Protein AF-A0A970Z148-F1 (afdb_monomer_lite)

Secondary structure (DSSP, 8-state):
-HHHHHHHHHHHT---HHHHHHHHHHHHHHHHHHHHHHHHHHHHHHHS--SSSSPP--GGGHHHHHHHHHHHHHHHHHHHHHHHHHHHHHHHTT-HHHHHHHHHHHHHHHHHHHHHHHHHHHHHH----

Sequence (129 aa):
MRAVERFHGIVELVEYRQLRLELADVGACLDITAETVRSVCERAERAAPSSGETVPEGRGGRYREQHRRVSRVATLCALASEHALQAQVCARAQDLEGMRAATDALRRTIKALLELLDEAEDAAEGPQE

Foldseek 3Di:
DVLLVL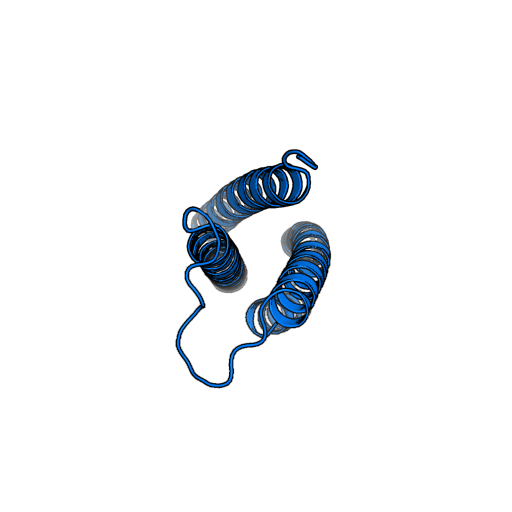LVVLLVVAPDVVLSVLSVVVSVLVVVLVVLLVVLVVVLCVVPPDPDPDQDCPVPNLRVVLVVLSVVLVVLSNLLSVLSNQLRVCVVVVNPPSNVVSSVSNVVSSVVNVVSSVVSVVSVCPDPD

Radius of gyration: 17.16 Å; chains: 1; bounding box: 41×21×55 Å

Structure (mmCIF, N/CA/C/O backbone):
data_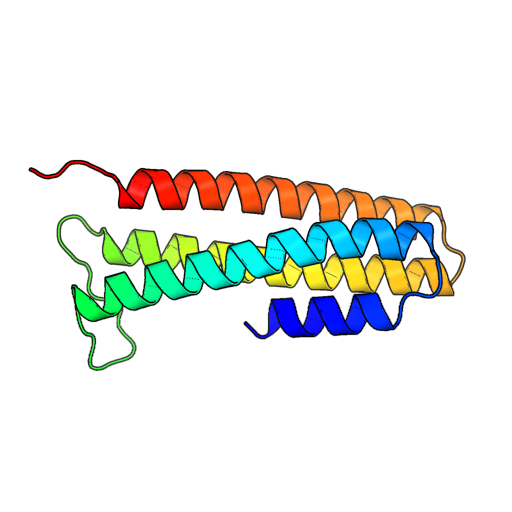AF-A0A970Z148-F1
#
_entry.id   AF-A0A970Z148-F1
#
loop_
_atom_site.group_PDB
_atom_site.id
_atom_site.type_symbol
_atom_site.label_atom_id
_atom_site.label_alt_id
_atom_site.label_comp_id
_atom_site.label_asym_id
_atom_site.label_entity_id
_atom_site.label_seq_id
_atom_site.pdbx_PDB_ins_code
_atom_site.Cartn_x
_atom_site.Cartn_y
_atom_site.Cartn_z
_atom_site.occupancy
_atom_site.B_iso_or_equiv
_atom_site.auth_seq_id
_atom_site.auth_comp_id
_atom_site.auth_asym_id
_atom_site.auth_atom_id
_atom_site.pdbx_PDB_model_num
ATOM 1 N N . MET A 1 1 ? 5.043 -9.768 -2.236 1.00 78.69 1 MET A N 1
ATOM 2 C CA . MET A 1 1 ? 5.839 -8.584 -1.821 1.00 78.69 1 MET A CA 1
ATOM 3 C C . MET A 1 1 ? 5.648 -8.495 -0.327 1.00 78.69 1 MET A C 1
ATOM 5 O O . MET A 1 1 ? 4.504 -8.440 0.100 1.00 78.69 1 MET A O 1
ATOM 9 N N . ARG A 1 2 ? 6.724 -8.485 0.467 1.00 87.56 2 ARG A N 1
ATOM 10 C CA . ARG A 1 2 ? 6.614 -8.681 1.923 1.00 87.56 2 ARG A CA 1
ATOM 11 C C . ARG A 1 2 ? 5.696 -7.673 2.629 1.00 87.56 2 ARG A C 1
ATOM 13 O O . ARG A 1 2 ? 5.037 -8.031 3.597 1.00 87.56 2 ARG A O 1
ATOM 20 N N . ALA A 1 3 ? 5.645 -6.427 2.152 1.00 87.31 3 ALA A N 1
ATOM 21 C CA . ALA A 1 3 ? 4.742 -5.412 2.695 1.00 87.31 3 ALA A CA 1
ATOM 22 C C . ALA A 1 3 ? 3.262 -5.808 2.535 1.00 87.31 3 ALA A C 1
ATOM 24 O O . ALA A 1 3 ? 2.511 -5.738 3.496 1.00 87.31 3 ALA A O 1
ATOM 25 N N . VAL A 1 4 ? 2.867 -6.312 1.363 1.00 89.81 4 VAL A N 1
ATOM 26 C CA . VAL A 1 4 ? 1.485 -6.737 1.078 1.00 89.81 4 VAL A CA 1
ATOM 27 C C . VAL A 1 4 ? 1.087 -7.954 1.915 1.00 89.81 4 VAL A C 1
ATOM 29 O O . VAL A 1 4 ? 0.029 -7.969 2.530 1.00 89.81 4 VAL A O 1
ATOM 32 N N . GLU A 1 5 ? 1.980 -8.935 2.048 1.00 92.38 5 GLU A N 1
ATOM 33 C CA . GLU A 1 5 ? 1.760 -10.095 2.928 1.00 92.38 5 GLU A CA 1
ATOM 34 C C . GLU A 1 5 ? 1.574 -9.667 4.392 1.00 92.38 5 GLU A C 1
ATOM 36 O O . GLU A 1 5 ? 0.679 -10.147 5.088 1.00 92.38 5 GLU A O 1
ATOM 41 N N . ARG A 1 6 ? 2.390 -8.714 4.861 1.00 92.00 6 ARG A N 1
ATOM 42 C CA . ARG A 1 6 ? 2.242 -8.130 6.198 1.00 92.00 6 ARG A CA 1
ATOM 43 C C . ARG A 1 6 ? 0.910 -7.397 6.348 1.00 92.00 6 ARG A C 1
ATOM 45 O O . ARG A 1 6 ? 0.300 -7.499 7.409 1.00 92.00 6 ARG A O 1
ATOM 52 N N . PHE A 1 7 ? 0.487 -6.653 5.330 1.00 94.56 7 PHE A N 1
ATOM 53 C CA . PHE A 1 7 ? -0.791 -5.953 5.333 1.00 94.56 7 PHE A CA 1
ATOM 54 C C . PHE A 1 7 ? -1.950 -6.936 5.535 1.00 94.56 7 PHE A C 1
ATOM 56 O O . PHE A 1 7 ? -2.739 -6.755 6.458 1.00 94.56 7 PHE A O 1
ATOM 63 N N . HIS A 1 8 ? -2.001 -8.023 4.761 1.00 93.38 8 HIS A N 1
ATOM 64 C CA . HIS A 1 8 ? -3.035 -9.057 4.907 1.00 93.38 8 HIS A CA 1
ATOM 65 C C . HIS A 1 8 ? -3.042 -9.689 6.298 1.00 93.38 8 HIS A C 1
ATOM 67 O O . HIS A 1 8 ? -4.097 -9.788 6.922 1.00 93.38 8 HIS A O 1
ATOM 73 N N . GLY A 1 9 ? -1.861 -9.993 6.846 1.00 93.38 9 GLY A N 1
ATOM 74 C CA . GLY A 1 9 ? -1.747 -10.482 8.221 1.00 93.38 9 GLY A CA 1
ATOM 75 C C . GLY A 1 9 ? -2.291 -9.501 9.271 1.00 93.38 9 GLY A C 1
ATOM 76 O O . GLY A 1 9 ? -2.799 -9.926 10.304 1.00 93.38 9 GLY A O 1
ATOM 77 N N . ILE A 1 10 ? -2.240 -8.187 9.022 1.00 92.94 10 ILE A N 1
ATOM 78 C CA . ILE A 1 10 ? -2.879 -7.184 9.891 1.00 92.94 10 ILE A CA 1
ATOM 79 C C . ILE A 1 10 ? -4.403 -7.261 9.762 1.00 92.94 10 ILE A C 1
ATOM 81 O O . ILE A 1 10 ? -5.089 -7.287 10.783 1.00 92.94 10 ILE A O 1
ATOM 85 N N . VAL A 1 11 ? -4.936 -7.327 8.536 1.00 92.00 11 VAL A N 1
ATOM 86 C CA . VAL A 1 11 ? -6.389 -7.383 8.278 1.00 92.00 11 VAL A CA 1
ATOM 87 C C . VAL A 1 11 ? -7.043 -8.575 8.976 1.00 92.00 11 VAL A C 1
ATOM 89 O O . VAL A 1 11 ? -8.102 -8.420 9.589 1.00 92.00 11 VAL A O 1
ATOM 92 N N . GLU A 1 12 ? -6.396 -9.740 8.950 1.00 92.25 12 GLU A N 1
ATOM 93 C CA . GLU A 1 12 ? -6.876 -10.958 9.618 1.00 92.25 12 GLU A CA 1
ATOM 94 C C . GLU A 1 12 ? -7.039 -10.788 11.138 1.00 92.25 12 GLU A C 1
ATOM 96 O O . GLU A 1 12 ? -7.909 -11.405 11.752 1.00 92.25 12 GLU A O 1
ATOM 101 N N . LEU A 1 13 ? -6.243 -9.908 11.752 1.00 91.44 13 LEU A N 1
ATOM 102 C CA . LEU A 1 13 ? -6.228 -9.662 13.195 1.00 91.44 13 LEU A CA 1
ATOM 103 C C . LEU A 1 13 ? -7.151 -8.508 13.633 1.00 91.44 13 LEU A C 1
ATOM 105 O O . LEU A 1 13 ? -7.167 -8.145 14.820 1.00 91.44 13 LEU A O 1
ATOM 109 N N . VAL A 1 14 ? -7.876 -7.880 12.702 1.00 90.88 14 VAL A N 1
ATOM 110 C CA . VAL A 1 14 ? -8.757 -6.736 12.976 1.00 90.88 14 VAL A CA 1
ATOM 111 C C . VAL A 1 14 ? -10.146 -7.221 13.380 1.00 90.88 14 VAL A C 1
ATOM 113 O O . VAL A 1 14 ? -10.930 -7.726 12.578 1.00 90.88 14 VAL A O 1
ATOM 116 N N . GLU A 1 15 ? -10.506 -7.000 14.640 1.00 88.31 15 GLU A N 1
ATOM 117 C CA . GLU A 1 15 ? -11.809 -7.395 15.190 1.00 88.31 15 GLU A CA 1
ATOM 118 C C . GLU A 1 15 ? -12.926 -6.410 14.814 1.00 88.31 15 GLU A C 1
ATOM 120 O O . GLU A 1 15 ? -14.078 -6.807 14.631 1.00 88.31 15 GLU A O 1
ATOM 125 N N . TYR A 1 16 ? -12.584 -5.133 14.621 1.00 89.19 16 TYR A N 1
ATOM 126 C CA . TYR A 1 16 ? -13.547 -4.088 14.293 1.00 89.19 16 TYR A CA 1
ATOM 127 C C . TYR A 1 16 ? -14.018 -4.198 12.838 1.00 89.19 16 TYR A C 1
ATOM 129 O O . TYR A 1 16 ? -13.262 -3.952 11.897 1.00 89.19 16 TYR A O 1
ATOM 137 N N . ARG A 1 17 ? -15.291 -4.565 12.647 1.00 90.25 17 ARG A N 1
ATOM 138 C CA . ARG A 1 17 ? -15.850 -4.914 11.331 1.00 90.25 17 ARG A CA 1
ATOM 139 C C . ARG A 1 17 ? -15.705 -3.805 10.288 1.00 90.25 17 ARG A C 1
ATOM 141 O O . ARG A 1 17 ? -15.337 -4.117 9.162 1.00 90.25 17 ARG A O 1
ATOM 148 N N . GLN A 1 18 ? -15.999 -2.545 10.627 1.00 87.81 18 GLN A N 1
ATOM 149 C CA . GLN A 1 18 ? -15.871 -1.452 9.652 1.00 87.81 18 GLN A CA 1
ATOM 150 C C . GLN A 1 18 ? -14.418 -1.249 9.213 1.00 87.81 18 GLN A C 1
ATOM 152 O O . GLN A 1 18 ? -14.169 -1.144 8.018 1.00 87.81 18 GLN A O 1
ATOM 157 N N . LEU A 1 19 ? -13.465 -1.273 10.153 1.00 91.25 19 LEU A N 1
ATOM 158 C CA . LEU A 1 19 ? -12.044 -1.157 9.818 1.00 91.25 19 LEU A CA 1
ATOM 159 C C . LEU A 1 19 ? -11.588 -2.338 8.958 1.00 91.25 19 LEU A C 1
ATOM 161 O O . LEU A 1 19 ? -10.877 -2.135 7.987 1.00 91.25 19 LEU A O 1
ATOM 165 N N . ARG A 1 20 ? -12.036 -3.563 9.254 1.00 93.31 20 ARG A N 1
ATOM 166 C CA . ARG A 1 20 ? -11.683 -4.737 8.444 1.00 93.31 20 ARG A CA 1
ATOM 167 C C . ARG A 1 20 ? -12.144 -4.608 6.992 1.00 93.31 20 ARG A C 1
ATOM 169 O O . ARG A 1 20 ? -11.383 -4.961 6.104 1.00 93.31 20 ARG A O 1
ATOM 176 N N . LEU A 1 21 ? -13.367 -4.123 6.759 1.00 92.19 21 LEU A N 1
ATOM 177 C CA . LEU A 1 21 ? -13.891 -3.917 5.403 1.00 92.19 21 LEU A CA 1
ATOM 178 C C . LEU A 1 21 ? -13.066 -2.876 4.646 1.00 92.19 21 LEU A C 1
ATOM 180 O O . LEU A 1 21 ? -12.636 -3.132 3.531 1.00 92.19 21 LEU A O 1
ATOM 184 N N . GLU A 1 22 ? -12.783 -1.747 5.289 1.00 90.94 22 GLU A N 1
ATOM 185 C CA . GLU A 1 22 ? -11.972 -0.696 4.681 1.00 90.94 22 GLU A CA 1
ATOM 186 C C . GLU A 1 22 ? -10.546 -1.167 4.363 1.00 90.94 22 GLU A C 1
ATOM 188 O O . GLU A 1 22 ? -10.012 -0.879 3.295 1.00 90.94 22 GLU A O 1
ATOM 193 N N . LEU A 1 23 ? -9.932 -1.938 5.263 1.00 93.00 23 LEU A N 1
ATOM 194 C CA . LEU A 1 23 ? -8.619 -2.514 5.006 1.00 93.00 23 LEU A CA 1
ATOM 195 C C . LEU A 1 23 ? -8.663 -3.605 3.930 1.00 93.00 23 LEU A C 1
ATOM 197 O O . LEU A 1 23 ? -7.691 -3.742 3.201 1.00 93.00 23 LEU A O 1
ATOM 201 N N . ALA A 1 24 ? -9.754 -4.359 3.791 1.00 91.94 24 ALA A N 1
ATOM 202 C CA . ALA A 1 24 ? -9.879 -5.371 2.743 1.00 91.94 24 ALA A CA 1
ATOM 203 C C . ALA A 1 24 ? -9.855 -4.747 1.337 1.00 91.94 24 ALA A C 1
ATOM 205 O O . ALA A 1 24 ? -9.139 -5.248 0.470 1.00 91.94 24 ALA A O 1
ATOM 206 N N . ASP A 1 25 ? -10.552 -3.623 1.138 1.00 91.19 25 ASP A N 1
ATOM 207 C CA . ASP A 1 25 ? -10.523 -2.882 -0.131 1.00 91.19 25 ASP A CA 1
ATOM 208 C C . ASP A 1 25 ? -9.101 -2.401 -0.453 1.00 91.19 25 ASP A C 1
ATOM 210 O O . ASP A 1 25 ? -8.612 -2.543 -1.574 1.00 91.19 25 ASP A O 1
ATOM 214 N N . VAL A 1 26 ? -8.389 -1.903 0.561 1.00 93.62 26 VAL A N 1
ATOM 215 C CA . VAL A 1 26 ? -6.981 -1.516 0.421 1.00 93.62 26 VAL A CA 1
ATOM 216 C C . VAL A 1 26 ? -6.090 -2.721 0.103 1.00 93.62 26 VAL A C 1
ATOM 218 O O . VAL A 1 26 ? -5.205 -2.614 -0.744 1.00 93.62 26 VAL A O 1
ATOM 221 N N . GLY A 1 27 ? -6.325 -3.866 0.745 1.00 93.38 27 GLY A N 1
ATOM 222 C CA . GLY A 1 27 ? -5.597 -5.107 0.488 1.00 93.38 27 GLY A CA 1
ATOM 223 C C . GLY A 1 27 ? -5.691 -5.525 -0.979 1.00 93.38 27 GLY A C 1
ATOM 224 O O . GLY A 1 27 ? -4.663 -5.790 -1.597 1.00 93.38 27 GLY A O 1
ATOM 225 N N . ALA A 1 28 ? -6.890 -5.461 -1.565 1.00 92.12 28 ALA A N 1
ATOM 226 C CA . ALA A 1 28 ? -7.093 -5.745 -2.984 1.00 92.12 28 ALA A CA 1
ATOM 227 C C . AL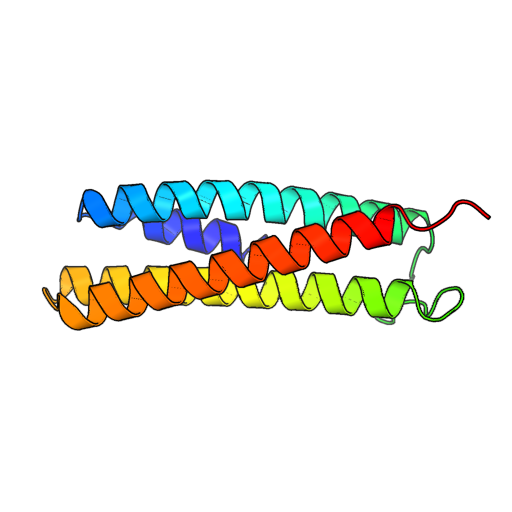A A 1 28 ? -6.301 -4.786 -3.896 1.00 92.12 28 ALA A C 1
ATOM 229 O O . ALA A 1 28 ? -5.669 -5.225 -4.858 1.00 92.12 28 ALA A O 1
ATOM 230 N N . CYS A 1 29 ? -6.262 -3.486 -3.577 1.00 91.94 29 CYS A N 1
ATOM 231 C CA . CYS A 1 29 ? -5.428 -2.529 -4.314 1.00 91.94 29 CYS A CA 1
ATOM 232 C C . CYS A 1 29 ? -3.930 -2.866 -4.217 1.00 91.94 29 CYS A C 1
ATOM 234 O O . CYS A 1 29 ? -3.200 -2.757 -5.206 1.00 91.94 29 CYS A O 1
ATOM 236 N N . LEU A 1 30 ? -3.455 -3.279 -3.039 1.00 93.06 30 LEU A N 1
ATOM 237 C CA . LEU A 1 30 ? -2.057 -3.655 -2.823 1.00 93.06 30 LEU A CA 1
ATOM 238 C C . LEU A 1 30 ? -1.670 -4.947 -3.558 1.00 93.06 30 LEU A C 1
ATOM 240 O O . LEU A 1 30 ? -0.530 -5.059 -4.014 1.00 93.06 30 LEU A O 1
ATOM 244 N N . ASP A 1 31 ? -2.597 -5.891 -3.713 1.00 93.75 31 ASP A N 1
ATOM 245 C CA . ASP A 1 31 ? -2.373 -7.108 -4.500 1.00 93.75 31 ASP A CA 1
ATOM 246 C C . ASP A 1 31 ? -2.165 -6.778 -5.981 1.00 93.75 31 ASP A C 1
ATOM 248 O O . ASP A 1 31 ? -1.137 -7.153 -6.551 1.00 93.75 31 ASP A O 1
ATOM 252 N N . ILE A 1 32 ? -3.064 -5.975 -6.563 1.00 91.56 32 ILE A N 1
ATOM 253 C CA . ILE A 1 32 ? -2.938 -5.480 -7.946 1.00 91.56 32 ILE A CA 1
ATOM 254 C C . ILE A 1 32 ? -1.601 -4.749 -8.120 1.00 91.56 32 ILE A C 1
ATOM 256 O O . ILE A 1 32 ? -0.833 -5.041 -9.033 1.00 91.56 32 ILE A O 1
ATOM 260 N N . THR A 1 33 ? -1.265 -3.859 -7.181 1.00 90.75 33 THR A N 1
ATOM 261 C CA . THR A 1 33 ? 0.012 -3.130 -7.168 1.00 90.75 33 THR A CA 1
ATOM 262 C C . THR A 1 33 ? 1.212 -4.078 -7.220 1.00 90.75 33 THR A C 1
ATOM 264 O O . THR A 1 33 ? 2.164 -3.856 -7.971 1.00 90.75 33 THR A O 1
ATOM 267 N N . ALA A 1 34 ? 1.207 -5.133 -6.401 1.00 90.50 34 ALA A N 1
ATOM 268 C CA . ALA A 1 34 ? 2.313 -6.079 -6.333 1.00 90.50 34 ALA A CA 1
ATOM 269 C C . ALA A 1 34 ? 2.471 -6.880 -7.631 1.00 90.50 34 ALA A C 1
ATOM 271 O O . ALA A 1 34 ? 3.606 -7.146 -8.041 1.00 90.50 34 ALA A O 1
ATOM 272 N N . GLU A 1 35 ? 1.363 -7.246 -8.276 1.00 90.38 35 GLU A N 1
ATOM 273 C CA . GLU A 1 35 ? 1.363 -7.900 -9.585 1.00 90.38 35 GLU A CA 1
ATOM 274 C C . GLU A 1 35 ? 1.891 -6.970 -10.681 1.00 90.38 35 GLU A C 1
ATOM 276 O O . GLU A 1 35 ? 2.801 -7.359 -11.421 1.00 90.38 35 GLU A O 1
ATOM 281 N N . THR A 1 36 ? 1.420 -5.720 -10.728 1.00 87.50 36 THR A N 1
ATOM 282 C CA . THR A 1 36 ? 1.899 -4.707 -11.679 1.00 87.50 36 THR A CA 1
ATOM 283 C C . THR A 1 36 ? 3.400 -4.475 -11.522 1.00 87.50 36 THR A C 1
ATOM 285 O O . THR A 1 36 ? 4.148 -4.562 -12.499 1.00 87.50 36 THR A O 1
ATOM 288 N N . VAL A 1 37 ? 3.886 -4.274 -10.292 1.00 87.00 37 VAL A N 1
ATOM 289 C CA . VAL A 1 37 ? 5.323 -4.108 -10.020 1.00 87.00 37 VAL A CA 1
ATOM 290 C C . VAL A 1 37 ? 6.122 -5.332 -10.459 1.00 87.00 37 VAL A C 1
ATOM 292 O O . VAL A 1 37 ? 7.167 -5.176 -11.093 1.00 87.00 37 VAL A O 1
ATOM 295 N N . ARG A 1 38 ? 5.646 -6.549 -10.165 1.00 88.12 38 ARG A N 1
ATOM 296 C CA . ARG A 1 38 ? 6.317 -7.783 -10.599 1.00 88.12 38 ARG A CA 1
ATOM 297 C C . ARG A 1 38 ? 6.442 -7.825 -12.122 1.00 88.12 38 ARG A C 1
ATOM 299 O O . ARG A 1 38 ? 7.547 -8.008 -12.627 1.00 88.12 38 ARG A O 1
ATOM 306 N N . SER A 1 39 ? 5.349 -7.578 -12.840 1.00 87.44 39 SER A N 1
ATOM 307 C CA . SER A 1 39 ? 5.326 -7.545 -14.307 1.00 87.44 39 SER A CA 1
ATOM 308 C C . SER A 1 39 ? 6.281 -6.489 -14.883 1.00 87.44 39 SER A C 1
ATOM 310 O O . SER A 1 39 ? 7.030 -6.749 -15.828 1.00 87.44 39 SER A O 1
ATOM 312 N N . VAL A 1 40 ? 6.311 -5.289 -14.295 1.00 83.06 40 VAL A N 1
ATOM 313 C CA . VAL A 1 40 ? 7.222 -4.197 -14.675 1.00 83.06 40 VAL A CA 1
ATOM 314 C C . VAL A 1 40 ? 8.688 -4.600 -14.479 1.00 83.06 40 VAL A C 1
ATOM 316 O O . VAL A 1 40 ? 9.493 -4.408 -15.394 1.00 83.06 40 VAL A O 1
ATOM 319 N N . CYS A 1 41 ? 9.036 -5.193 -13.335 1.00 83.50 41 CYS A N 1
ATOM 320 C CA . CYS A 1 41 ? 10.393 -5.663 -13.051 1.00 83.50 41 CYS A CA 1
ATOM 321 C C . CYS A 1 41 ? 10.822 -6.801 -13.987 1.00 83.50 41 CYS A C 1
ATOM 323 O O . CYS A 1 41 ? 11.918 -6.758 -14.536 1.00 83.50 41 CYS A O 1
ATOM 325 N N . GLU A 1 42 ? 9.956 -7.787 -14.232 1.00 86.44 42 GLU A N 1
ATOM 326 C CA . GLU A 1 42 ? 10.250 -8.902 -15.142 1.00 86.44 42 GLU A CA 1
ATOM 327 C C . GLU A 1 42 ? 10.468 -8.439 -16.587 1.00 86.44 42 GLU A C 1
ATOM 329 O O . GLU A 1 42 ? 11.318 -8.983 -17.296 1.00 86.44 42 GLU A O 1
ATOM 334 N N . ARG A 1 43 ? 9.707 -7.436 -17.048 1.00 82.81 43 ARG A N 1
ATOM 335 C CA . ARG A 1 43 ? 9.921 -6.819 -18.366 1.00 82.81 43 ARG A CA 1
ATOM 336 C C . ARG A 1 43 ? 11.250 -6.069 -18.427 1.00 82.81 43 ARG A C 1
ATOM 338 O O . ARG A 1 43 ? 11.948 -6.192 -19.430 1.00 82.81 43 ARG A O 1
ATOM 345 N N . ALA A 1 44 ? 11.602 -5.325 -17.376 1.00 79.31 44 ALA A N 1
ATOM 346 C CA . ALA A 1 44 ? 12.873 -4.606 -17.302 1.00 79.31 44 ALA A CA 1
ATOM 347 C C . ALA A 1 44 ? 14.073 -5.561 -17.327 1.00 79.31 44 ALA A C 1
ATOM 349 O O . ALA A 1 44 ? 14.975 -5.366 -18.136 1.00 79.31 44 ALA A O 1
ATOM 350 N N . GLU A 1 45 ? 14.043 -6.625 -16.520 1.00 81.75 45 GLU A N 1
ATOM 351 C CA . GLU A 1 45 ? 15.120 -7.620 -16.460 1.00 81.75 45 GLU A CA 1
ATOM 352 C C . GLU A 1 45 ? 15.299 -8.344 -17.802 1.00 81.75 45 GLU A C 1
ATOM 354 O O . GLU A 1 45 ? 16.418 -8.552 -18.258 1.00 81.75 45 GLU A O 1
ATOM 359 N N . ARG A 1 46 ? 14.200 -8.669 -18.499 1.00 83.94 46 ARG A N 1
ATOM 360 C CA . ARG A 1 46 ? 14.273 -9.244 -19.854 1.00 83.94 46 ARG A CA 1
ATOM 361 C C . ARG A 1 46 ? 14.872 -8.282 -20.880 1.00 83.94 46 ARG A C 1
ATOM 363 O O . ARG A 1 46 ? 15.563 -8.731 -21.791 1.00 83.94 46 ARG A O 1
ATOM 370 N N . ALA A 1 47 ? 14.576 -6.988 -20.772 1.00 80.25 47 ALA A N 1
ATOM 371 C CA . ALA A 1 47 ? 15.038 -5.976 -21.720 1.00 80.25 47 ALA A CA 1
ATOM 372 C C . ALA A 1 47 ? 16.498 -5.557 -21.485 1.00 80.25 47 ALA A C 1
ATOM 374 O O . ALA A 1 47 ? 17.209 -5.234 -22.436 1.00 80.25 47 ALA A O 1
ATOM 375 N N . ALA A 1 48 ? 16.941 -5.544 -20.230 1.00 77.75 48 ALA A N 1
ATOM 376 C CA . ALA A 1 48 ? 18.296 -5.184 -19.843 1.00 77.75 48 ALA A CA 1
ATOM 377 C C . ALA A 1 48 ? 18.743 -6.035 -18.647 1.00 77.75 48 ALA A C 1
ATOM 379 O O . ALA A 1 48 ? 18.701 -5.551 -17.513 1.00 77.75 48 ALA A O 1
ATOM 380 N N . PRO A 1 49 ? 19.184 -7.283 -18.896 1.00 78.50 49 PRO A N 1
ATOM 381 C CA . PRO A 1 49 ? 19.642 -8.167 -17.837 1.00 78.50 49 PRO A CA 1
ATOM 382 C C . PRO A 1 49 ? 20.817 -7.541 -17.097 1.00 78.50 49 PRO A C 1
ATOM 384 O O . PRO A 1 49 ? 21.759 -7.039 -17.721 1.00 78.50 49 PRO A O 1
ATOM 387 N N . SER A 1 50 ? 20.780 -7.587 -15.771 1.00 72.88 50 SER A N 1
ATOM 388 C CA . SER A 1 50 ? 21.875 -7.094 -14.940 1.00 72.88 50 SER A CA 1
ATOM 389 C C . SER A 1 50 ? 22.515 -8.258 -14.188 1.00 72.88 50 SER A C 1
ATOM 391 O O . SER A 1 50 ? 21.839 -9.097 -13.604 1.00 72.88 50 SER A O 1
ATOM 393 N N . SER A 1 51 ? 23.845 -8.345 -14.211 1.00 68.81 51 SER A N 1
ATOM 394 C CA . SER A 1 51 ? 24.593 -9.390 -13.495 1.00 68.81 51 SER A CA 1
ATOM 395 C C . SER A 1 51 ? 25.095 -8.934 -12.116 1.00 68.81 51 SER A C 1
ATOM 397 O O . SER A 1 51 ? 25.969 -9.580 -11.543 1.00 68.81 51 SER A O 1
ATOM 399 N N . GLY A 1 52 ? 24.602 -7.805 -11.596 1.00 71.62 52 GLY A N 1
ATOM 400 C CA . GLY A 1 52 ? 25.061 -7.197 -10.343 1.00 71.62 52 GLY A CA 1
ATOM 401 C C . GLY A 1 52 ? 24.047 -6.214 -9.754 1.00 71.62 52 GLY A C 1
ATOM 402 O O . GLY A 1 52 ? 22.991 -5.988 -10.327 1.00 71.62 52 GLY A O 1
ATOM 403 N N . GLU A 1 53 ? 24.373 -5.605 -8.611 1.00 70.25 53 GLU A N 1
ATOM 404 C CA . GLU A 1 53 ? 23.458 -4.721 -7.856 1.00 70.25 53 GLU A CA 1
ATOM 405 C C . GLU A 1 53 ? 23.195 -3.357 -8.527 1.00 70.25 53 GLU A C 1
ATOM 407 O O . GLU A 1 53 ? 22.407 -2.543 -8.043 1.00 70.25 53 GLU A O 1
ATOM 412 N N . THR A 1 54 ? 23.871 -3.073 -9.639 1.00 72.31 54 THR A N 1
ATOM 413 C CA . THR A 1 54 ? 23.745 -1.812 -10.366 1.00 72.31 54 THR A CA 1
ATOM 414 C C . THR A 1 54 ? 22.627 -1.878 -11.396 1.00 72.31 54 THR A C 1
ATOM 416 O O . THR A 1 54 ? 22.701 -2.657 -12.346 1.00 72.31 54 THR A O 1
ATOM 419 N N . VAL A 1 55 ? 21.645 -0.986 -11.268 1.00 70.62 55 VAL A N 1
ATOM 420 C CA . VAL A 1 55 ? 20.613 -0.778 -12.290 1.00 70.62 55 VAL A CA 1
ATOM 421 C C . VAL A 1 55 ? 21.273 -0.208 -13.552 1.00 70.62 55 VAL A C 1
ATOM 423 O O . VAL A 1 55 ? 21.889 0.861 -13.465 1.00 70.62 55 VAL A O 1
ATOM 426 N N . PRO A 1 56 ? 21.157 -0.865 -14.721 1.00 71.81 56 PRO A N 1
ATOM 427 C CA . PRO A 1 56 ? 21.655 -0.314 -15.977 1.00 71.81 56 PRO A CA 1
ATOM 428 C C . PRO A 1 56 ? 21.024 1.057 -16.241 1.00 71.81 56 PRO A C 1
ATOM 430 O O . PRO A 1 56 ? 19.833 1.233 -16.014 1.00 71.81 56 PRO A O 1
ATOM 433 N N . GLU A 1 57 ? 21.775 2.042 -16.738 1.00 69.75 57 GLU A N 1
ATOM 434 C CA . GLU A 1 57 ? 21.197 3.378 -16.965 1.00 69.75 57 GLU A CA 1
ATOM 435 C C . GLU A 1 57 ? 20.101 3.358 -18.050 1.00 69.75 57 GLU A C 1
ATOM 437 O O . GLU A 1 57 ? 19.100 4.070 -17.942 1.00 69.75 57 GLU A O 1
ATOM 442 N N . GLY A 1 58 ? 20.241 2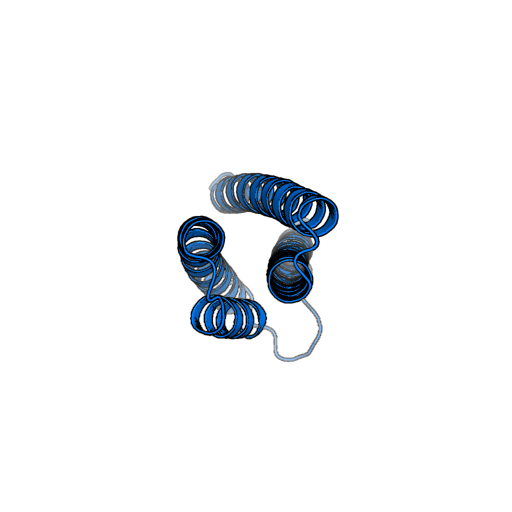.492 -19.062 1.00 67.06 58 GLY A N 1
ATOM 443 C CA . GLY A 1 58 ? 19.357 2.457 -20.230 1.00 67.06 58 GLY A CA 1
ATOM 444 C C . GLY A 1 58 ? 19.474 3.714 -21.097 1.00 67.06 58 GLY A C 1
ATOM 445 O O . GLY A 1 58 ? 20.117 4.700 -20.731 1.00 67.06 58 GLY A O 1
ATOM 446 N N . ARG A 1 59 ? 18.840 3.714 -22.275 1.00 69.75 59 ARG A N 1
ATOM 447 C CA . ARG A 1 59 ? 18.807 4.912 -23.130 1.00 69.75 59 ARG A CA 1
ATOM 448 C C . ARG A 1 59 ? 18.061 6.032 -22.392 1.00 69.75 59 ARG A C 1
ATOM 450 O O . ARG A 1 59 ? 16.926 5.836 -21.968 1.00 69.75 59 ARG A O 1
ATOM 457 N N . GLY A 1 60 ? 18.711 7.183 -22.210 1.00 73.56 60 GLY A N 1
ATOM 458 C CA . GLY A 1 60 ? 18.109 8.352 -21.556 1.00 73.56 60 GLY A CA 1
ATOM 459 C C . GLY A 1 60 ? 17.783 8.182 -20.065 1.00 73.56 60 GLY A C 1
ATOM 460 O O . GLY A 1 60 ? 16.960 8.929 -19.552 1.00 73.56 60 GLY A O 1
ATOM 461 N N . GLY A 1 61 ? 18.380 7.210 -19.359 1.00 77.56 61 GLY A N 1
ATOM 462 C CA . GLY A 1 61 ? 18.132 7.015 -17.922 1.00 77.56 61 GLY A CA 1
ATOM 463 C C . GLY A 1 61 ? 16.833 6.269 -17.582 1.00 77.56 61 GLY A C 1
ATOM 464 O O . GLY A 1 61 ? 16.451 6.212 -16.410 1.00 77.56 61 GLY A O 1
ATOM 465 N N . ARG A 1 62 ? 16.146 5.698 -18.584 1.00 78.69 62 ARG A N 1
ATOM 466 C CA . ARG A 1 62 ? 14.812 5.083 -18.454 1.00 78.69 62 ARG A CA 1
ATOM 467 C C . ARG A 1 62 ? 14.724 4.047 -17.331 1.00 78.69 62 ARG A C 1
ATOM 469 O O . ARG A 1 62 ? 13.798 4.095 -16.526 1.00 78.69 62 ARG A O 1
ATOM 476 N N . TYR A 1 63 ? 15.679 3.123 -17.252 1.00 77.50 63 TYR A N 1
ATOM 477 C CA . TYR A 1 63 ? 15.628 2.035 -16.268 1.00 77.50 63 TYR A CA 1
ATOM 478 C C . TYR A 1 63 ? 15.902 2.525 -14.844 1.00 77.50 63 TYR A C 1
ATOM 480 O O . TYR A 1 63 ? 15.316 2.020 -13.888 1.00 77.50 63 TYR A O 1
ATOM 488 N N . ARG A 1 64 ? 16.727 3.567 -14.691 1.00 81.06 64 ARG A N 1
ATOM 489 C CA . ARG A 1 64 ? 16.961 4.216 -13.396 1.00 81.06 64 ARG A CA 1
ATOM 490 C C . ARG A 1 64 ? 15.701 4.907 -12.881 1.00 81.06 64 ARG A C 1
ATOM 492 O O . ARG A 1 64 ? 15.402 4.824 -11.691 1.00 81.06 64 ARG A O 1
ATOM 499 N N . GLU A 1 65 ? 14.966 5.570 -13.767 1.00 82.62 65 GLU A N 1
ATOM 500 C CA . GLU A 1 65 ? 13.692 6.203 -13.428 1.00 82.62 65 GLU A CA 1
ATOM 501 C C . GLU A 1 65 ? 12.622 5.161 -13.077 1.00 82.62 65 GLU A C 1
ATOM 503 O O . GLU A 1 65 ? 11.970 5.259 -12.038 1.00 82.62 65 GLU A O 1
ATOM 508 N N . GLN A 1 66 ? 12.523 4.090 -13.865 1.00 81.88 66 GLN A N 1
ATOM 509 C CA . GLN A 1 66 ? 11.638 2.964 -13.574 1.00 81.88 66 GLN A CA 1
ATOM 510 C C . GLN A 1 66 ? 11.948 2.326 -12.208 1.00 81.88 66 GLN A C 1
ATOM 512 O O . GLN A 1 66 ? 11.040 2.119 -11.403 1.00 81.88 66 GLN A O 1
ATOM 517 N N . HIS A 1 67 ? 13.226 2.092 -11.891 1.00 84.25 67 HIS A N 1
ATOM 518 C CA . HIS A 1 67 ? 13.641 1.583 -10.582 1.00 84.25 67 HIS A CA 1
ATOM 519 C C . HIS A 1 67 ? 13.260 2.532 -9.437 1.00 84.25 67 HIS A C 1
ATOM 521 O O . HIS A 1 67 ? 12.793 2.080 -8.388 1.00 84.25 67 HIS A O 1
ATOM 527 N N . ARG A 1 68 ? 13.429 3.853 -9.611 1.00 87.38 68 ARG A N 1
ATOM 528 C CA . ARG A 1 68 ? 13.005 4.850 -8.610 1.00 87.38 68 ARG A CA 1
ATOM 529 C C . ARG A 1 68 ? 11.507 4.773 -8.339 1.00 87.38 68 ARG A C 1
ATOM 531 O O . ARG A 1 68 ? 11.112 4.782 -7.175 1.00 87.38 68 ARG A O 1
ATOM 538 N N . ARG A 1 69 ? 10.687 4.664 -9.387 1.00 87.19 69 ARG A N 1
ATOM 539 C CA . ARG A 1 69 ? 9.227 4.551 -9.254 1.00 87.19 69 ARG A CA 1
ATOM 540 C C . ARG A 1 69 ? 8.828 3.272 -8.535 1.00 87.19 69 ARG A C 1
ATOM 542 O O . ARG A 1 69 ? 8.121 3.348 -7.538 1.00 87.19 69 ARG A O 1
ATOM 549 N N . VAL A 1 70 ? 9.370 2.127 -8.952 1.00 86.69 70 VAL A N 1
ATOM 550 C CA . VAL A 1 70 ? 9.144 0.837 -8.275 1.00 86.69 70 VAL A CA 1
ATOM 551 C C . VAL A 1 70 ? 9.557 0.897 -6.800 1.00 86.69 70 VAL A C 1
ATOM 553 O O . VAL A 1 70 ? 8.824 0.435 -5.927 1.00 86.69 70 VAL A O 1
ATOM 556 N N . SER A 1 71 ? 10.701 1.515 -6.499 1.00 89.81 71 SER A N 1
ATOM 557 C CA . SER A 1 71 ? 11.162 1.695 -5.116 1.00 89.81 71 SER A CA 1
ATOM 558 C C . SER A 1 71 ? 10.175 2.538 -4.305 1.00 89.81 71 SER A C 1
ATOM 560 O O . SER A 1 71 ? 9.842 2.190 -3.173 1.00 89.81 71 SER A O 1
ATOM 562 N N . ARG A 1 72 ? 9.659 3.622 -4.894 1.00 92.44 72 ARG A N 1
ATOM 563 C CA . ARG A 1 72 ? 8.679 4.504 -4.253 1.00 92.44 72 ARG A CA 1
ATOM 564 C C . ARG A 1 72 ? 7.333 3.808 -4.029 1.00 92.44 72 ARG A C 1
ATOM 566 O O . ARG A 1 72 ? 6.754 3.979 -2.960 1.00 92.44 72 ARG A O 1
ATOM 573 N N . VAL A 1 73 ? 6.889 2.970 -4.968 1.00 91.81 73 VAL A N 1
ATOM 574 C CA . VAL A 1 73 ? 5.721 2.088 -4.799 1.00 91.81 73 VAL A CA 1
ATOM 575 C C . VAL A 1 73 ? 5.917 1.174 -3.587 1.00 91.81 73 VAL A C 1
ATOM 577 O O . VAL A 1 73 ? 5.067 1.135 -2.700 1.00 91.81 73 VAL A O 1
ATOM 580 N N . ALA A 1 74 ? 7.066 0.500 -3.485 1.00 90.25 74 ALA A N 1
ATOM 581 C CA . ALA A 1 74 ? 7.359 -0.375 -2.351 1.00 90.25 74 ALA A CA 1
ATOM 582 C C . ALA A 1 74 ? 7.344 0.377 -1.004 1.00 90.25 74 ALA A C 1
ATOM 584 O O . ALA A 1 74 ? 6.824 -0.144 -0.015 1.00 90.25 74 ALA A O 1
ATOM 585 N N . THR A 1 75 ? 7.860 1.613 -0.965 1.00 94.44 75 THR A N 1
ATOM 586 C CA . THR A 1 75 ? 7.779 2.484 0.220 1.00 94.44 75 THR A CA 1
ATOM 587 C C . THR A 1 75 ? 6.333 2.808 0.596 1.00 94.44 75 THR A C 1
ATOM 589 O O . THR A 1 75 ? 5.976 2.713 1.769 1.00 94.44 75 THR A O 1
ATOM 592 N N . LEU A 1 76 ? 5.485 3.152 -0.374 1.00 95.69 76 LEU A N 1
ATOM 593 C CA . LEU A 1 76 ? 4.074 3.455 -0.121 1.00 95.69 76 LEU A CA 1
ATOM 594 C C . LEU A 1 76 ? 3.298 2.222 0.372 1.00 95.69 76 LEU A C 1
ATOM 596 O O . LEU A 1 76 ? 2.521 2.343 1.317 1.00 95.69 76 LEU A O 1
ATOM 600 N N . CYS A 1 77 ? 3.565 1.026 -0.164 1.00 93.75 77 CYS A N 1
ATOM 601 C CA . CYS A 1 77 ? 2.985 -0.222 0.351 1.00 93.75 77 CYS A CA 1
ATOM 602 C C . CYS A 1 77 ? 3.390 -0.496 1.812 1.00 93.75 77 CYS A C 1
ATOM 604 O O . CYS A 1 77 ? 2.578 -0.960 2.620 1.00 93.75 77 CYS A O 1
ATOM 606 N N . ALA A 1 78 ? 4.645 -0.206 2.173 1.00 94.69 78 ALA A N 1
ATOM 607 C CA . ALA A 1 78 ? 5.114 -0.335 3.550 1.00 94.69 78 ALA A CA 1
ATOM 608 C C . ALA A 1 78 ? 4.401 0.660 4.482 1.00 94.69 78 ALA A C 1
ATOM 610 O O . ALA A 1 78 ? 3.875 0.247 5.514 1.00 94.69 78 ALA A O 1
ATOM 611 N N . LEU A 1 79 ? 4.286 1.929 4.077 1.00 96.25 79 LEU A N 1
ATOM 612 C CA . LEU A 1 79 ? 3.549 2.953 4.827 1.00 96.25 79 LEU A CA 1
ATOM 613 C C . LEU A 1 79 ? 2.067 2.596 4.995 1.00 96.25 79 LEU A C 1
ATOM 615 O O . LEU A 1 79 ? 1.512 2.756 6.079 1.00 96.25 79 LEU A O 1
ATOM 619 N N . ALA A 1 80 ? 1.425 2.050 3.959 1.00 95.88 80 ALA A N 1
ATOM 620 C CA . ALA A 1 80 ? 0.051 1.564 4.056 1.00 95.88 80 ALA A CA 1
ATOM 621 C C . ALA A 1 80 ? -0.086 0.467 5.129 1.00 95.88 80 ALA A C 1
ATOM 623 O O . ALA A 1 80 ? -1.008 0.490 5.944 1.00 95.88 80 ALA A O 1
ATOM 624 N N . SER A 1 81 ? 0.880 -0.453 5.188 1.00 94.44 81 SER A N 1
ATOM 625 C CA . SER A 1 81 ? 0.935 -1.502 6.217 1.00 94.44 81 SER A CA 1
ATOM 626 C C . SER A 1 81 ? 1.131 -0.935 7.624 1.00 94.44 81 SER A C 1
ATOM 628 O O . SER A 1 81 ? 0.555 -1.440 8.586 1.00 94.44 81 SER A O 1
ATOM 630 N N . GLU A 1 82 ? 1.933 0.117 7.768 1.00 96.50 82 GLU A N 1
ATOM 631 C CA . GLU A 1 82 ? 2.141 0.793 9.049 1.00 96.50 82 GLU A CA 1
ATOM 632 C C . GLU A 1 82 ? 0.877 1.509 9.527 1.00 96.50 82 GLU A C 1
ATOM 634 O O . GLU A 1 82 ? 0.483 1.336 10.680 1.00 96.50 82 GLU A O 1
ATOM 639 N N . HIS A 1 83 ? 0.188 2.237 8.648 1.00 97.25 83 HIS A N 1
ATOM 640 C CA . HIS A 1 83 ? -1.070 2.899 8.995 1.00 97.25 83 HIS A CA 1
ATOM 641 C C . HIS A 1 83 ? -2.180 1.904 9.343 1.00 97.25 83 HIS A C 1
ATOM 643 O O . HIS A 1 83 ? -2.920 2.133 10.298 1.00 97.25 83 HIS A O 1
ATOM 649 N N . ALA A 1 84 ? -2.271 0.774 8.635 1.00 95.56 84 ALA A N 1
ATOM 650 C CA . ALA A 1 84 ? -3.211 -0.292 8.981 1.00 95.56 84 ALA A CA 1
ATOM 651 C C . ALA A 1 84 ? -2.936 -0.862 10.382 1.00 95.56 84 ALA A C 1
ATOM 653 O O . ALA A 1 84 ? -3.864 -1.039 11.175 1.00 95.56 84 ALA A O 1
ATOM 654 N N . LEU A 1 85 ? -1.660 -1.084 10.721 1.00 95.88 85 LEU A N 1
ATOM 655 C CA . LEU A 1 85 ? -1.264 -1.522 12.059 1.00 95.88 85 LEU A CA 1
ATOM 656 C C . LEU A 1 85 ? -1.613 -0.471 13.122 1.00 95.88 85 LEU A C 1
ATOM 658 O O . LEU A 1 85 ? -2.147 -0.820 14.172 1.00 95.88 85 LEU A O 1
ATOM 662 N N . GLN A 1 86 ? -1.346 0.811 12.859 1.00 96.69 86 GLN A N 1
ATOM 663 C CA . GLN A 1 86 ? -1.706 1.905 13.767 1.00 96.69 86 GLN A CA 1
ATOM 664 C C . GLN A 1 86 ? -3.218 1.968 13.998 1.00 96.69 86 GLN A C 1
ATOM 666 O O . GLN A 1 86 ? -3.655 2.023 15.146 1.00 96.69 86 GLN A O 1
ATOM 671 N N . ALA A 1 87 ? -4.019 1.879 12.933 1.00 95.75 87 ALA A N 1
ATOM 672 C CA . ALA A 1 87 ? -5.474 1.861 13.035 1.00 95.75 87 ALA A CA 1
ATOM 673 C C . ALA A 1 87 ? -5.963 0.676 13.883 1.00 95.75 87 ALA A C 1
ATOM 675 O O . ALA A 1 87 ? -6.828 0.851 14.741 1.00 95.75 87 ALA A O 1
ATOM 676 N N . GLN A 1 88 ? -5.372 -0.511 13.707 1.00 94.69 88 GLN A N 1
ATOM 677 C CA . GLN A 1 88 ? -5.675 -1.687 14.526 1.00 94.69 88 GLN A CA 1
ATOM 678 C C . GLN A 1 88 ? -5.312 -1.475 16.006 1.00 94.69 88 GLN A C 1
ATOM 680 O O . GLN A 1 88 ? -6.096 -1.831 16.888 1.00 94.69 88 GLN A O 1
ATOM 685 N N . VAL A 1 89 ? -4.137 -0.907 16.294 1.00 95.44 89 VAL A N 1
ATOM 686 C CA . VAL A 1 89 ? -3.690 -0.616 17.666 1.00 95.44 89 VAL A CA 1
ATOM 687 C C . VAL A 1 89 ? -4.635 0.380 18.341 1.00 95.44 89 VAL A C 1
ATOM 689 O O . VAL A 1 89 ? -5.101 0.109 19.448 1.00 95.44 89 VAL A O 1
ATOM 692 N N . CYS A 1 90 ? -4.987 1.476 17.666 1.00 95.19 90 CYS A N 1
ATOM 693 C CA . CYS A 1 90 ? -5.948 2.457 18.173 1.00 95.19 90 CYS A CA 1
ATOM 694 C C . CYS A 1 90 ? -7.339 1.842 18.384 1.00 95.19 90 CYS A C 1
ATOM 696 O O . CYS A 1 90 ? -7.955 2.068 19.424 1.00 95.19 90 CYS A O 1
ATOM 698 N N . ALA A 1 91 ? -7.808 0.996 17.460 1.00 92.00 91 ALA A N 1
ATOM 699 C CA . ALA A 1 91 ? -9.081 0.292 17.606 1.00 92.00 91 ALA A CA 1
ATOM 700 C C . ALA A 1 91 ? -9.109 -0.599 18.861 1.00 92.00 91 ALA A C 1
ATOM 702 O O . ALA A 1 91 ? -10.088 -0.577 19.607 1.00 92.00 91 ALA A O 1
ATOM 703 N N . ARG A 1 92 ? -8.023 -1.338 19.139 1.00 93.06 92 ARG A N 1
ATOM 704 C CA . ARG A 1 92 ? -7.885 -2.151 20.364 1.00 93.06 92 ARG A CA 1
ATOM 705 C C . ARG A 1 92 ? -7.832 -1.302 21.633 1.00 93.06 92 ARG A C 1
ATOM 707 O O . ARG A 1 92 ? -8.360 -1.717 22.658 1.00 93.06 92 ARG A O 1
ATOM 714 N N . ALA A 1 93 ? -7.223 -0.123 21.558 1.00 94.50 93 ALA A N 1
ATOM 715 C CA . ALA A 1 93 ? -7.171 0.838 22.656 1.00 94.50 93 ALA A CA 1
ATOM 716 C C . ALA A 1 93 ? -8.471 1.648 22.832 1.00 94.50 93 ALA A C 1
ATOM 718 O O . ALA A 1 93 ? -8.546 2.476 23.735 1.00 94.50 93 ALA A O 1
ATOM 719 N N . GLN A 1 94 ? -9.483 1.428 21.982 1.00 92.69 94 GLN A N 1
ATOM 720 C CA . GLN A 1 94 ? -10.718 2.220 21.920 1.00 92.69 94 GLN A CA 1
ATOM 721 C C . GLN A 1 94 ? -10.477 3.723 21.664 1.00 92.69 94 GLN A C 1
ATOM 723 O O . GLN A 1 94 ? -11.322 4.562 21.976 1.00 92.69 94 GLN A O 1
ATOM 728 N N . ASP A 1 95 ? -9.345 4.061 21.046 1.00 95.06 95 ASP A N 1
ATOM 729 C CA . ASP A 1 95 ? -8.996 5.413 20.620 1.00 95.06 95 ASP A CA 1
ATOM 730 C C . ASP A 1 95 ? -9.574 5.686 19.224 1.00 95.06 95 ASP A C 1
ATOM 732 O O . ASP A 1 95 ? -8.981 5.371 18.187 1.00 95.06 95 ASP A O 1
ATOM 736 N N . LEU A 1 96 ? -10.780 6.256 19.197 1.00 92.75 96 LEU A N 1
ATOM 737 C CA . LEU A 1 96 ? -11.498 6.533 17.953 1.00 92.75 96 LEU A CA 1
ATOM 738 C C . LEU A 1 96 ? -10.862 7.656 17.127 1.00 92.75 96 LEU A C 1
ATOM 740 O O . LEU A 1 96 ? -10.992 7.644 15.902 1.00 92.75 96 LEU A O 1
ATOM 744 N N . GLU A 1 97 ? -10.210 8.627 17.768 1.00 96.12 97 GLU A N 1
ATOM 745 C CA . GLU A 1 97 ? -9.566 9.744 17.073 1.00 96.12 97 GLU A CA 1
ATOM 746 C C . GLU A 1 97 ? -8.278 9.274 16.395 1.00 96.12 97 GLU A C 1
ATOM 748 O O . GLU A 1 97 ? -8.112 9.483 15.191 1.00 96.12 97 GLU A O 1
ATOM 753 N N . GLY A 1 98 ? -7.429 8.540 17.120 1.00 96.38 98 GLY A N 1
ATOM 754 C CA . GLY A 1 98 ? -6.226 7.931 16.558 1.00 96.38 98 GLY A CA 1
ATOM 755 C C . GLY A 1 98 ? -6.544 6.928 15.451 1.00 96.38 98 GLY A C 1
ATOM 756 O O . GLY A 1 98 ? -5.896 6.943 14.403 1.00 96.38 98 GLY A O 1
ATOM 757 N N . MET A 1 99 ? -7.603 6.124 15.616 1.00 94.69 99 MET A N 1
ATOM 758 C CA . MET A 1 99 ? -8.064 5.212 14.566 1.00 94.69 99 MET A CA 1
ATOM 759 C C . MET A 1 99 ? -8.453 5.985 13.299 1.00 94.69 99 MET A C 1
ATOM 761 O O . MET A 1 99 ? -7.991 5.638 12.215 1.00 94.69 99 MET A O 1
ATOM 765 N N . ARG A 1 100 ? -9.248 7.059 13.420 1.00 94.69 100 ARG A N 1
ATOM 766 C CA . ARG A 1 100 ? -9.629 7.902 12.271 1.00 94.69 100 ARG A CA 1
ATOM 767 C C . ARG A 1 100 ? -8.414 8.533 11.599 1.00 94.69 100 ARG A C 1
ATOM 769 O O . ARG A 1 100 ? -8.310 8.471 10.379 1.00 94.69 100 ARG A O 1
ATOM 776 N N . ALA A 1 101 ? -7.485 9.087 12.374 1.00 97.12 101 ALA A N 1
ATOM 777 C CA . ALA A 1 101 ? -6.281 9.714 11.839 1.00 97.12 101 ALA A CA 1
ATOM 778 C C . ALA A 1 101 ? -5.402 8.717 11.063 1.00 97.12 101 ALA A C 1
ATOM 780 O O . ALA A 1 101 ? -4.921 9.040 9.972 1.00 97.12 101 ALA A O 1
ATOM 781 N N . ALA A 1 102 ? -5.228 7.500 11.590 1.00 96.38 102 ALA A N 1
ATOM 782 C CA . ALA A 1 102 ? -4.484 6.430 10.929 1.00 96.38 102 ALA A CA 1
ATOM 783 C C . ALA A 1 102 ? -5.178 5.966 9.640 1.00 96.38 102 ALA A C 1
ATOM 785 O O . ALA A 1 102 ? -4.530 5.825 8.603 1.00 96.38 102 ALA A O 1
ATOM 786 N N . THR A 1 103 ? -6.500 5.802 9.668 1.00 94.94 103 THR A N 1
ATOM 787 C CA . THR A 1 103 ? -7.292 5.469 8.480 1.00 94.94 103 THR A CA 1
ATOM 788 C C . THR A 1 103 ? -7.232 6.574 7.417 1.00 94.94 103 THR A C 1
ATOM 790 O O . THR A 1 103 ? -7.052 6.288 6.236 1.00 94.94 103 THR A O 1
ATOM 793 N N . ASP A 1 104 ? -7.299 7.849 7.800 1.00 96.19 104 ASP A N 1
ATOM 794 C CA . ASP A 1 104 ? -7.164 8.961 6.854 1.00 96.19 104 ASP A CA 1
ATOM 795 C C . ASP A 1 104 ? -5.754 9.044 6.253 1.00 96.19 104 ASP A C 1
ATOM 797 O O . ASP A 1 104 ? -5.595 9.374 5.075 1.00 96.19 104 ASP A O 1
ATOM 801 N N . ALA A 1 105 ? -4.719 8.730 7.039 1.00 97.38 105 ALA A N 1
ATOM 802 C CA . ALA A 1 105 ? -3.357 8.601 6.532 1.00 97.38 105 ALA A CA 1
ATOM 803 C C . ALA A 1 105 ? -3.241 7.447 5.530 1.00 97.38 105 ALA A C 1
ATOM 805 O O . ALA A 1 105 ? -2.695 7.644 4.445 1.00 97.38 105 ALA A O 1
ATOM 806 N N . LEU A 1 106 ? -3.839 6.292 5.837 1.00 96.44 106 LEU A N 1
ATOM 807 C CA . LEU A 1 106 ? -3.909 5.160 4.919 1.00 96.44 106 LEU A CA 1
ATOM 808 C C . LEU A 1 106 ? -4.560 5.552 3.587 1.00 96.44 106 LEU A C 1
ATOM 810 O O . LEU A 1 106 ? -3.972 5.312 2.536 1.00 96.44 106 LEU A O 1
ATOM 814 N N . ARG A 1 107 ? -5.719 6.222 3.615 1.00 95.44 107 ARG A N 1
ATOM 815 C CA . ARG A 1 107 ? -6.414 6.689 2.401 1.00 95.44 107 ARG A CA 1
ATOM 816 C C . ARG A 1 107 ? -5.535 7.589 1.537 1.00 95.44 107 ARG A C 1
ATOM 818 O O . ARG A 1 107 ? -5.485 7.414 0.322 1.00 95.44 107 ARG A O 1
ATOM 825 N N . ARG A 1 108 ? -4.819 8.541 2.148 1.00 96.81 108 ARG A N 1
ATOM 826 C CA . ARG A 1 108 ? -3.889 9.424 1.421 1.00 96.81 108 ARG A CA 1
ATOM 827 C C . ARG A 1 108 ? -2.732 8.645 0.800 1.00 96.81 108 ARG A C 1
ATOM 829 O O . ARG A 1 108 ? -2.377 8.911 -0.343 1.00 96.81 108 ARG A O 1
ATOM 836 N N . THR A 1 109 ? -2.180 7.680 1.529 1.00 96.69 109 THR A N 1
ATOM 837 C CA . THR A 1 109 ? -1.097 6.821 1.039 1.00 96.69 109 THR A CA 1
ATOM 838 C C . THR A 1 109 ? -1.551 5.966 -0.140 1.00 96.69 109 THR A C 1
ATOM 840 O O . THR A 1 109 ? -0.837 5.891 -1.135 1.00 96.69 109 THR A O 1
ATOM 843 N N . ILE A 1 110 ? -2.753 5.387 -0.080 1.00 95.62 110 ILE A N 1
ATOM 844 C CA . ILE A 1 110 ? -3.317 4.610 -1.192 1.00 95.62 110 ILE A CA 1
ATOM 845 C C . ILE A 1 110 ? -3.632 5.493 -2.394 1.00 95.62 110 ILE A 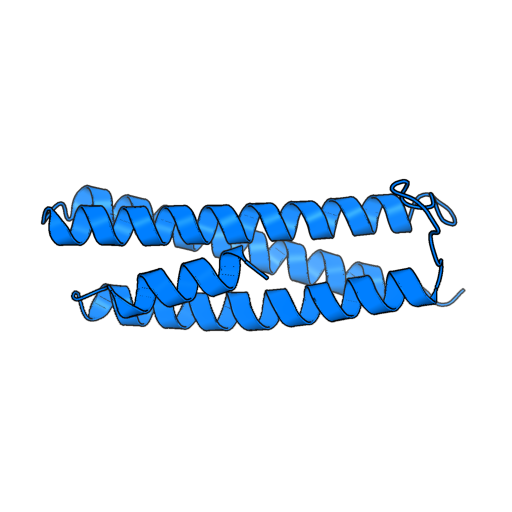C 1
ATOM 847 O O . ILE A 1 110 ? -3.318 5.112 -3.514 1.00 95.62 110 ILE A O 1
ATOM 851 N N . LYS A 1 111 ? -4.155 6.704 -2.189 1.00 95.19 111 LYS A N 1
ATOM 852 C CA . LYS A 1 111 ? -4.334 7.654 -3.290 1.00 95.19 111 LYS A CA 1
ATOM 853 C C . LYS A 1 111 ? -3.009 7.948 -4.007 1.00 95.19 111 LYS A C 1
ATOM 855 O O . LYS A 1 111 ? -2.943 7.822 -5.222 1.00 95.19 111 LYS A O 1
ATOM 860 N N . ALA A 1 112 ? -1.956 8.275 -3.257 1.00 94.75 112 ALA A N 1
ATOM 861 C CA . ALA A 1 112 ? -0.635 8.540 -3.829 1.00 94.75 112 ALA A CA 1
ATOM 862 C C . ALA A 1 112 ? -0.025 7.305 -4.519 1.00 94.75 112 ALA A C 1
ATOM 864 O O . ALA A 1 112 ? 0.742 7.439 -5.468 1.00 94.75 112 ALA A O 1
ATOM 865 N N . LEU A 1 113 ? -0.345 6.104 -4.032 1.00 93.81 113 LEU A N 1
ATOM 866 C CA . LEU A 1 113 ? 0.070 4.847 -4.645 1.00 93.81 113 LEU A CA 1
ATOM 867 C C . LEU A 1 113 ? -0.590 4.640 -6.010 1.00 93.81 113 LEU A C 1
ATOM 869 O O . LEU A 1 113 ? 0.106 4.292 -6.957 1.00 93.81 113 LEU A O 1
ATOM 873 N N . LEU A 1 114 ? -1.902 4.864 -6.101 1.00 90.56 114 LEU A N 1
ATOM 874 C CA . LEU A 1 114 ? -2.653 4.734 -7.349 1.00 90.56 114 LEU A CA 1
ATOM 875 C C . LEU A 1 114 ? -2.180 5.758 -8.388 1.00 90.56 114 LEU A C 1
ATOM 877 O O . LEU A 1 114 ? -1.872 5.373 -9.506 1.00 90.56 114 LEU A O 1
ATOM 881 N N . GLU A 1 115 ? -1.999 7.023 -7.992 1.00 91.19 115 GLU A N 1
ATOM 882 C CA . GLU A 1 115 ? -1.441 8.063 -8.875 1.00 91.19 115 GLU A CA 1
ATOM 883 C C . GLU A 1 115 ? -0.054 7.666 -9.415 1.00 91.19 115 GLU A C 1
ATOM 885 O O . GLU A 1 115 ? 0.235 7.826 -10.598 1.00 91.19 115 GLU A O 1
ATOM 890 N N . LEU A 1 116 ? 0.802 7.085 -8.568 1.00 89.06 116 LEU A N 1
ATOM 891 C CA . LEU A 1 116 ? 2.130 6.627 -8.978 1.00 89.06 116 LEU A CA 1
ATOM 892 C C . LEU A 1 116 ? 2.086 5.402 -9.907 1.00 89.06 116 LEU A C 1
ATOM 894 O O . LEU A 1 116 ? 2.995 5.228 -10.722 1.00 89.06 116 LEU A O 1
ATOM 898 N N . LEU A 1 117 ? 1.086 4.531 -9.755 1.00 84.56 117 LEU A N 1
ATOM 899 C CA . L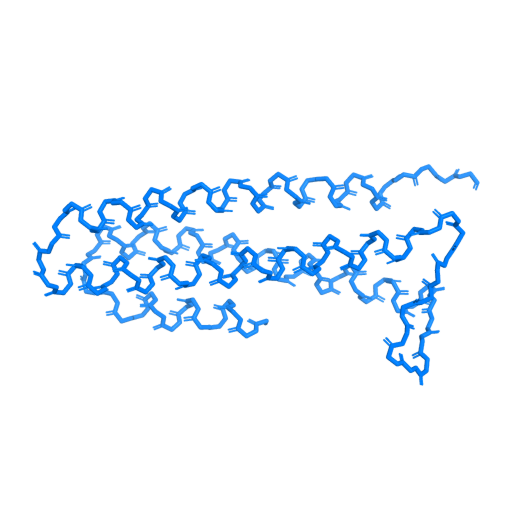EU A 1 117 ? 0.889 3.386 -10.642 1.00 84.56 117 LEU A CA 1
ATOM 900 C C . LEU A 1 117 ? 0.424 3.834 -12.021 1.00 84.56 117 LEU A C 1
ATOM 902 O O . LEU A 1 117 ? 1.037 3.405 -12.994 1.00 84.56 117 LEU A O 1
ATOM 906 N N . ASP A 1 118 ? -0.545 4.747 -12.091 1.00 82.81 118 ASP A N 1
ATOM 907 C CA . ASP A 1 118 ? -0.996 5.340 -13.354 1.00 82.81 118 ASP A CA 1
ATOM 908 C C . ASP A 1 118 ? 0.195 5.984 -14.094 1.00 82.81 118 ASP A C 1
ATOM 910 O O . ASP A 1 118 ? 0.476 5.665 -15.249 1.00 82.81 118 ASP A O 1
ATOM 914 N N . GLU A 1 119 ? 1.016 6.782 -13.394 1.00 80.81 119 GLU A N 1
ATOM 915 C CA . GLU A 1 119 ? 2.238 7.373 -13.965 1.00 80.81 119 GLU A CA 1
ATOM 916 C C . GLU A 1 119 ? 3.266 6.326 -14.443 1.00 80.81 119 GLU A C 1
ATOM 918 O O . GLU A 1 119 ? 4.060 6.576 -15.363 1.00 80.81 119 GLU A O 1
ATOM 923 N N . ALA A 1 120 ? 3.339 5.172 -13.773 1.00 72.62 120 ALA A N 1
ATOM 924 C CA . ALA A 1 120 ? 4.260 4.092 -14.115 1.00 72.62 120 ALA A CA 1
ATOM 925 C C . ALA A 1 120 ? 3.779 3.277 -15.323 1.00 72.62 120 ALA A C 1
ATOM 927 O O . ALA A 1 120 ? 4.618 2.848 -16.122 1.00 72.62 120 ALA A O 1
ATOM 928 N N . GLU A 1 121 ? 2.468 3.085 -15.466 1.00 71.31 121 GLU A N 1
ATOM 929 C CA . GLU A 1 121 ? 1.844 2.445 -16.624 1.00 71.31 121 GLU A CA 1
ATOM 930 C C . GLU A 1 121 ? 1.970 3.332 -17.871 1.00 71.31 121 GLU A C 1
ATOM 932 O O . GLU A 1 121 ? 2.532 2.872 -18.868 1.00 71.31 121 GLU A O 1
ATOM 937 N N . ASP A 1 122 ? 1.647 4.626 -17.779 1.00 70.50 122 ASP A N 1
ATOM 938 C CA . ASP A 1 122 ? 1.798 5.589 -18.884 1.00 70.50 122 ASP A CA 1
ATOM 939 C C . ASP A 1 122 ? 3.241 5.646 -19.423 1.00 70.50 122 ASP A C 1
ATOM 941 O O . ASP A 1 122 ? 3.500 5.689 -20.629 1.00 70.50 122 ASP A O 1
ATOM 945 N N . ALA A 1 123 ? 4.235 5.603 -18.532 1.00 65.44 123 ALA A N 1
ATOM 946 C CA . ALA A 1 123 ? 5.642 5.611 -18.936 1.00 65.44 123 ALA A CA 1
ATOM 947 C C . ALA A 1 123 ? 6.133 4.271 -19.509 1.00 65.44 123 ALA A C 1
ATOM 949 O O . ALA A 1 123 ? 7.161 4.229 -20.200 1.00 65.44 123 ALA A O 1
ATOM 950 N N . ALA A 1 124 ? 5.435 3.168 -19.227 1.00 57.66 124 ALA A N 1
ATOM 951 C CA . ALA A 1 124 ? 5.695 1.893 -19.882 1.00 57.66 124 ALA A CA 1
ATOM 952 C C . ALA A 1 124 ? 5.189 1.892 -21.338 1.00 57.66 124 ALA A C 1
ATOM 954 O O . ALA A 1 124 ? 5.781 1.186 -22.159 1.00 57.66 124 ALA A O 1
ATOM 955 N N . GLU A 1 125 ? 4.176 2.707 -21.655 1.00 56.06 125 GLU A N 1
ATOM 956 C CA . GLU A 1 125 ? 3.546 2.843 -22.980 1.00 56.06 125 GLU A CA 1
ATOM 957 C C . GLU A 1 125 ? 4.162 3.937 -23.888 1.00 56.06 125 GLU A C 1
ATOM 959 O O . GLU A 1 125 ? 3.825 4.019 -25.068 1.00 56.06 125 GLU A O 1
ATOM 964 N N . GLY A 1 126 ? 5.113 4.740 -23.386 1.00 46.88 126 GLY A N 1
ATOM 965 C CA . GLY A 1 126 ? 5.814 5.792 -24.149 1.00 46.88 126 GLY A CA 1
ATOM 966 C C . GLY A 1 126 ? 6.526 5.311 -25.435 1.00 46.88 126 GLY A C 1
ATOM 967 O O . GLY A 1 126 ? 6.942 4.153 -25.518 1.00 46.88 126 GLY A O 1
ATOM 968 N N . PRO A 1 127 ? 6.692 6.203 -26.438 1.00 35.53 127 PRO A N 1
ATOM 969 C CA . PRO A 1 127 ? 6.502 5.915 -27.860 1.00 35.53 127 PRO A CA 1
ATOM 970 C C . PRO A 1 127 ? 7.433 4.836 -28.417 1.00 35.53 127 PRO A C 1
ATOM 972 O O . PRO A 1 127 ? 8.644 4.841 -28.190 1.00 35.53 127 PRO A O 1
ATOM 975 N N . GLN A 1 128 ? 6.839 3.934 -29.202 1.00 40.47 128 GLN A N 1
ATOM 976 C CA . GLN A 1 128 ? 7.551 3.064 -30.131 1.00 40.47 128 GLN A CA 1
ATOM 977 C C . GLN A 1 128 ? 8.125 3.924 -31.270 1.00 40.47 128 GLN A C 1
ATOM 979 O O . GLN A 1 128 ? 7.496 4.059 -32.316 1.00 40.47 128 GLN A O 1
ATOM 984 N N . GLU A 1 129 ? 9.290 4.532 -31.053 1.00 34.78 129 GLU A N 1
ATOM 985 C CA . GLU A 1 129 ? 10.128 5.105 -32.120 1.00 34.78 129 GLU A CA 1
ATOM 986 C C . GLU A 1 129 ? 11.478 4.387 -32.208 1.00 34.78 129 GLU A C 1
ATOM 988 O O . GLU A 1 129 ? 12.192 4.298 -31.177 1.00 34.78 129 GLU A O 1
#

pLDDT: mean 86.13, std 12.28, range [34.78, 97.38]